Protein AF-A0A382ZBG9-F1 (afdb_monomer)

Solvent-accessible surface area (backbone atoms only — not comparable to full-atom values): 9910 Å² total; per-residue (Å²): 66,41,74,42,49,73,84,58,87,62,95,63,57,69,66,60,55,52,50,52,52,46,55,51,38,44,69,56,73,45,83,83,89,77,81,55,72,47,78,38,83,66,91,48,70,50,65,57,55,70,74,58,51,51,57,50,31,55,41,35,76,68,65,72,54,59,66,49,53,31,63,55,76,62,53,51,62,22,46,41,47,43,28,70,67,44,57,90,32,46,69,45,26,40,60,59,51,52,49,51,36,46,55,77,64,41,79,48,73,66,49,39,47,53,44,52,37,51,52,46,62,65,42,60,78,34,53,78,52,61,48,70,61,56,55,70,77,47,76,84,77,97,76,90,68,98,84,71,54,71,68,56,51,53,49,48,54,49,50,54,48,44,60,47,52,77,73,109

Secondary structure (DSSP, 8-state):
-EEEETT---SS-HHHHHHHHHHHHHHTT-------EEEESS--TTSS-HHHHHHHHHHHHTTS-SEEEESSPPPHHHHHHHHHHHTT-EEEEHHHHHHHHHHHH--SHHHHHHHHHHHHHHHTTTHHHHHHHHHHHS-S---SSSS--HHHHHHHHHHHHHHHHTT-

InterPro domains:
  IPR016496 GTPase HflX [PTHR10229] (4-167)
  IPR025121 GTPase HflX, N-terminal [PF13167] (16-103)
  IPR032305 GTP-binding protein, middle domain [PF16360] (105-167)
  IPR042108 GTPase HflX, N-terminal domain superfamily [G3DSA:3.40.50.11060] (7-105)

Foldseek 3Di:
DEEAAPPDPDPDDVVVLVVVLCVLCVLLVHDDPDDDYDYDNDADLQRDDDVVLVVVLVCLVVVVDQEDEYSDDHQLSNLLVSCVSNPRRHYYYPQVSVLSSQCVVQPDPLSNLVSVLSVLVSCLNNLVSVVVVVCVVPPDDQDDDPDDGVSRVVSVVSVVSNVVSVVD

Sequence (168 aa):
VGVQLKRRGSRWRIQDSLAELGELAVSARAQVIGSTFQRIEKPTNIYVGKGKLEALNELAQAGRFDTLICDDELTPTQQRNLENALGDVKVIDRTALILDVFASRAQTKEGRLQVELAQHEYLLPRLAGQWSHLERLGGGIGTRGPGETQIETDRRLVRDRIQRLKRS

pLDDT: mean 87.56, std 14.41, range [44.22, 98.12]

Nearest PDB structures (foldseek):
  8kab-assembly1_h  TM=7.846E-01  e=5.505E-12  Mycolicibacterium smegmatis MC2 155
  8uu8-assembly1_v  TM=8.371E-01  e=1.282E-10  Listeria monocytogenes EGD-e
  7yla-assembly1_6  TM=8.102E-01  e=1.095E-10  Escherichia coli
  7of2-assembly1_C  TM=7.854E-01  e=5.104E-07  Homo sapiens
  3kxi-assembly1_A  TM=8.090E-01  e=6.333E-06  Saccharolobus solfataricus

Radius of gyration: 18.06 Å; Cα contacts (8 Å, |Δi|>4): 171; chains: 1; bounding box: 39×52×44 Å

Mean predicted aligned error: 6.94 Å

Organism: NCBI:txid408172

Structure (mmCIF, N/CA/C/O backbone):
data_AF-A0A382ZBG9-F1
#
_entry.id   AF-A0A382ZBG9-F1
#
loop_
_atom_site.group_PDB
_atom_site.id
_atom_site.type_symbol
_atom_site.label_atom_id
_atom_site.label_alt_id
_atom_site.label_comp_id
_atom_site.label_asym_id
_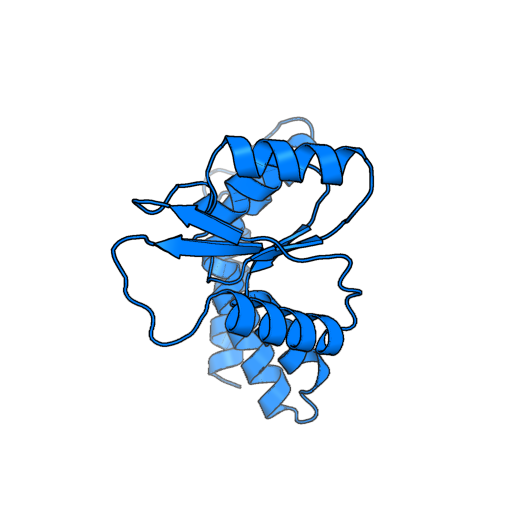atom_site.label_entity_id
_atom_site.label_seq_id
_atom_site.pdbx_PDB_ins_code
_atom_site.Cartn_x
_atom_site.Cartn_y
_atom_site.Cartn_z
_atom_site.occupancy
_atom_site.B_iso_or_equiv
_atom_site.auth_seq_id
_atom_site.auth_comp_id
_atom_site.auth_asym_id
_atom_site.auth_atom_id
_atom_site.pdbx_PDB_model_num
ATOM 1 N N . VAL A 1 1 ? 3.164 -9.518 -5.684 1.00 95.56 1 VAL A N 1
ATOM 2 C CA . VAL A 1 1 ? 4.485 -9.375 -6.338 1.00 95.56 1 VAL A CA 1
ATOM 3 C C . VAL A 1 1 ? 5.523 -9.090 -5.281 1.00 95.56 1 VAL A C 1
ATOM 5 O O . VAL A 1 1 ? 5.272 -8.245 -4.436 1.00 95.56 1 VAL A O 1
ATOM 8 N N . GLY A 1 2 ? 6.656 -9.789 -5.326 1.00 95.62 2 GLY A N 1
ATOM 9 C CA . GLY A 1 2 ? 7.723 -9.642 -4.333 1.00 95.62 2 GLY A CA 1
ATOM 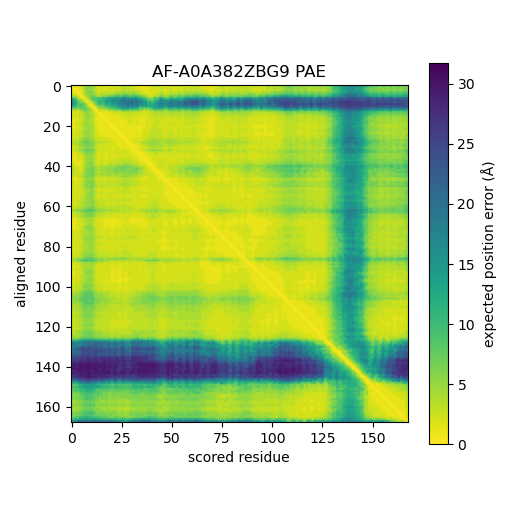10 C C . GLY A 1 2 ? 9.055 -9.209 -4.935 1.00 95.62 2 GLY A C 1
ATOM 11 O O . GLY A 1 2 ? 9.322 -9.409 -6.127 1.00 95.62 2 GLY A O 1
ATOM 12 N N . VAL A 1 3 ? 9.924 -8.662 -4.092 1.00 93.94 3 VAL A N 1
ATOM 13 C CA . VAL A 1 3 ? 11.269 -8.226 -4.464 1.00 93.94 3 VAL A CA 1
ATOM 14 C C . VAL A 1 3 ? 12.293 -8.831 -3.511 1.00 93.94 3 VAL A C 1
ATOM 16 O O . VAL A 1 3 ? 12.149 -8.774 -2.299 1.00 93.94 3 VAL A O 1
ATOM 19 N N . GLN A 1 4 ? 13.370 -9.399 -4.055 1.00 91.56 4 GLN A N 1
ATOM 20 C CA . GLN A 1 4 ? 14.471 -9.936 -3.252 1.00 91.56 4 GLN A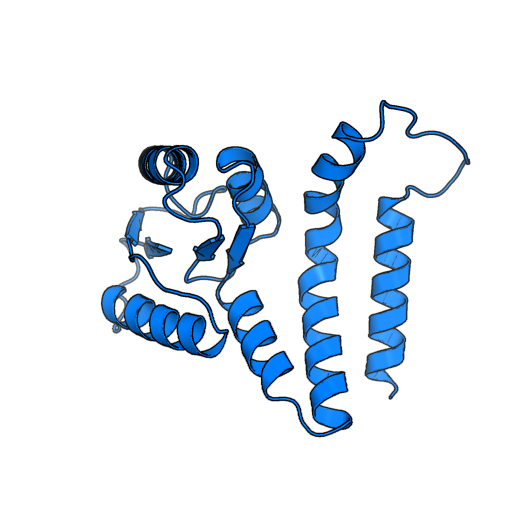 CA 1
ATOM 21 C C . GLN A 1 4 ? 15.772 -9.193 -3.561 1.00 91.56 4 GLN A C 1
ATOM 23 O O . GLN A 1 4 ? 16.265 -9.226 -4.690 1.00 91.56 4 GLN A O 1
ATOM 28 N N . LEU A 1 5 ? 16.368 -8.556 -2.551 1.00 86.81 5 LEU A N 1
ATOM 29 C CA . LEU A 1 5 ? 17.687 -7.936 -2.688 1.00 86.81 5 LEU A CA 1
ATOM 30 C C . LEU A 1 5 ? 18.779 -9.009 -2.757 1.0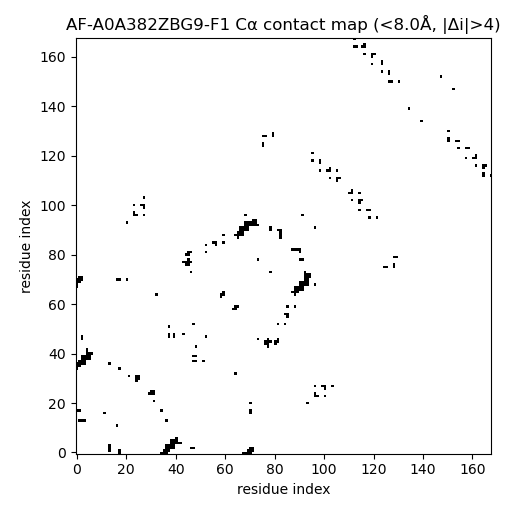0 86.81 5 LEU A C 1
ATOM 32 O O . LEU A 1 5 ? 18.935 -9.782 -1.814 1.00 86.81 5 LEU A O 1
ATOM 36 N N . LYS A 1 6 ? 19.587 -9.019 -3.828 1.00 81.94 6 LYS A N 1
ATOM 37 C CA . LYS A 1 6 ? 20.652 -10.026 -4.042 1.00 81.94 6 LYS A CA 1
ATOM 38 C C . LYS A 1 6 ? 21.646 -10.132 -2.873 1.00 81.94 6 LYS A C 1
ATOM 40 O O . LYS A 1 6 ? 22.196 -11.200 -2.642 1.00 81.94 6 LYS A O 1
ATOM 45 N N . ARG A 1 7 ? 21.885 -9.031 -2.149 1.00 74.00 7 ARG A N 1
ATOM 46 C CA . ARG A 1 7 ? 22.847 -8.955 -1.032 1.00 74.00 7 ARG A CA 1
ATOM 47 C C . ARG A 1 7 ? 22.274 -9.368 0.326 1.00 74.00 7 ARG A C 1
ATOM 49 O O . ARG A 1 7 ? 23.039 -9.536 1.269 1.00 74.00 7 ARG A O 1
ATOM 56 N N . ARG A 1 8 ? 20.953 -9.529 0.452 1.00 66.06 8 ARG A N 1
ATOM 57 C CA . ARG A 1 8 ? 20.325 -10.028 1.681 1.00 66.06 8 ARG A CA 1
ATOM 58 C C . ARG A 1 8 ? 20.118 -11.532 1.543 1.00 66.06 8 ARG A C 1
ATOM 60 O O . ARG A 1 8 ? 19.193 -11.977 0.867 1.00 66.06 8 ARG A O 1
ATOM 67 N N . GLY A 1 9 ? 20.965 -12.310 2.213 1.00 58.41 9 GLY A N 1
ATOM 68 C CA . GLY A 1 9 ? 20.678 -13.714 2.495 1.00 58.41 9 GLY A CA 1
ATOM 69 C C . GLY A 1 9 ? 19.483 -13.794 3.441 1.00 58.41 9 GLY A C 1
ATOM 70 O O . GLY A 1 9 ? 19.648 -13.744 4.655 1.00 58.41 9 GLY A O 1
ATOM 71 N N . SER A 1 10 ? 18.269 -13.838 2.895 1.00 62.78 10 SER A N 1
ATOM 72 C CA . SER A 1 10 ? 17.078 -14.103 3.701 1.00 62.78 10 SER A CA 1
ATOM 73 C C . SER A 1 10 ? 17.046 -15.585 4.058 1.00 62.78 10 SER A C 1
ATOM 75 O O . SER A 1 10 ? 17.145 -16.437 3.176 1.00 62.78 10 SER A O 1
ATOM 77 N N . ARG A 1 11 ? 16.876 -15.889 5.350 1.00 61.91 11 ARG A N 1
ATOM 78 C CA . ARG A 1 11 ? 16.658 -17.259 5.844 1.00 61.91 11 ARG A CA 1
ATOM 79 C C . ARG A 1 11 ? 15.323 -17.840 5.357 1.00 61.91 11 ARG A C 1
ATOM 81 O O . ARG A 1 11 ? 15.160 -19.053 5.333 1.00 61.91 11 ARG A O 1
ATOM 88 N N . TRP A 1 12 ? 14.397 -16.964 4.968 1.00 69.81 12 TRP A N 1
ATOM 89 C CA . TRP A 1 12 ? 13.094 -17.285 4.392 1.00 69.81 12 TRP A CA 1
ATOM 90 C C . TRP A 1 12 ? 13.116 -17.118 2.875 1.00 69.81 12 TRP A C 1
ATOM 92 O O . TRP A 1 12 ? 13.603 -16.099 2.365 1.00 69.81 12 TRP A O 1
ATOM 102 N N . ARG A 1 13 ? 12.580 -18.097 2.136 1.00 86.19 13 ARG A N 1
ATOM 103 C CA . ARG A 1 13 ? 12.472 -17.983 0.679 1.00 86.19 13 ARG A CA 1
ATOM 104 C C . ARG A 1 13 ? 11.349 -17.010 0.347 1.00 86.19 13 ARG A C 1
ATOM 106 O O . ARG A 1 13 ? 10.266 -17.080 0.911 1.00 86.19 13 ARG A O 1
ATOM 113 N N . ILE A 1 14 ? 11.587 -16.138 -0.629 1.00 90.94 14 ILE A N 1
ATOM 114 C CA . ILE A 1 14 ? 10.575 -15.191 -1.125 1.00 90.94 14 ILE A CA 1
ATOM 115 C C . ILE A 1 14 ? 9.292 -15.885 -1.605 1.00 90.94 14 ILE A C 1
ATOM 117 O O . ILE A 1 14 ? 8.213 -15.314 -1.548 1.00 90.94 14 ILE A O 1
ATOM 121 N N . GLN A 1 15 ? 9.403 -17.133 -2.056 1.00 91.94 15 GLN A N 1
ATOM 122 C CA . GLN A 1 15 ? 8.257 -17.950 -2.445 1.00 91.94 15 GLN A CA 1
ATOM 123 C C . GLN A 1 15 ? 7.351 -18.264 -1.251 1.00 91.94 15 GLN A C 1
ATOM 125 O O . GLN A 1 15 ? 6.138 -18.202 -1.403 1.00 91.94 15 GLN A O 1
ATOM 130 N N . ASP A 1 16 ? 7.934 -18.531 -0.079 1.00 93.88 16 ASP A N 1
ATOM 131 C CA . ASP A 1 16 ? 7.185 -18.797 1.151 1.00 93.88 16 ASP A CA 1
ATOM 132 C C . ASP A 1 16 ? 6.462 -17.510 1.610 1.00 93.88 16 ASP A C 1
ATOM 134 O O . ASP A 1 16 ? 5.284 -17.550 1.951 1.00 93.88 16 ASP A O 1
ATOM 138 N N . SER A 1 17 ? 7.130 -16.350 1.506 1.00 94.38 17 SER A N 1
ATOM 139 C CA . SER A 1 17 ? 6.531 -15.025 1.769 1.00 94.38 17 SER A CA 1
ATOM 140 C C . SER A 1 17 ? 5.346 -14.727 0.843 1.00 94.38 17 SER A C 1
ATOM 142 O O . SER A 1 17 ? 4.280 -14.317 1.288 1.00 94.38 17 SER A O 1
ATOM 144 N N . LEU A 1 18 ? 5.497 -14.997 -0.458 1.00 96.62 18 LEU A N 1
ATOM 145 C CA . LEU A 1 18 ? 4.429 -14.790 -1.437 1.00 96.62 18 LEU A CA 1
ATOM 146 C C . LEU A 1 18 ? 3.269 -15.778 -1.296 1.00 96.62 18 LEU A C 1
ATOM 148 O O . LEU A 1 18 ? 2.147 -15.428 -1.658 1.00 96.62 18 LEU A O 1
ATOM 152 N N . ALA A 1 19 ? 3.530 -16.994 -0.815 1.00 96.44 19 ALA A N 1
ATOM 153 C CA . ALA A 1 19 ? 2.479 -17.956 -0.509 1.00 96.44 19 ALA A CA 1
ATOM 154 C C . ALA A 1 19 ? 1.613 -17.449 0.653 1.00 96.44 19 ALA A C 1
ATOM 156 O O . ALA A 1 19 ? 0.396 -17.364 0.507 1.00 96.44 19 ALA A O 1
ATOM 157 N N . GLU A 1 20 ? 2.239 -17.004 1.745 1.00 96.56 20 GLU A N 1
ATOM 158 C CA . GLU A 1 20 ? 1.531 -16.408 2.884 1.00 96.56 20 GLU A CA 1
ATOM 159 C C . GLU A 1 20 ? 0.802 -15.110 2.502 1.00 96.56 20 GLU A C 1
ATOM 161 O O . GLU A 1 20 ? -0.363 -14.935 2.858 1.00 96.56 20 GLU A O 1
ATOM 166 N N . LEU A 1 21 ? 1.411 -14.243 1.685 1.00 97.6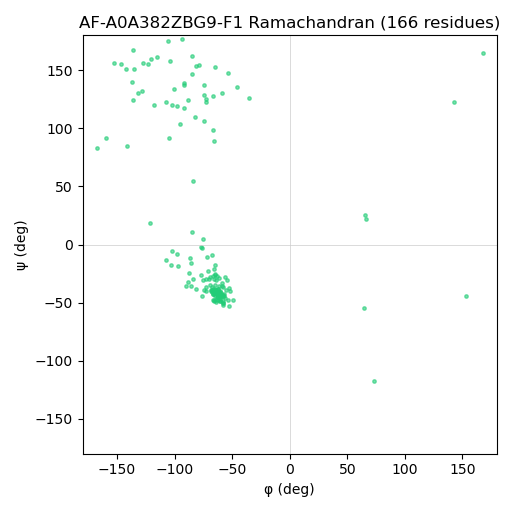2 21 LEU A N 1
ATOM 167 C CA . LEU A 1 21 ? 0.729 -13.061 1.146 1.00 97.62 21 LEU A CA 1
ATOM 168 C C . LEU A 1 21 ? -0.532 -13.446 0.352 1.00 97.62 21 LEU A C 1
ATOM 170 O O . LEU A 1 21 ? -1.542 -12.744 0.402 1.00 97.62 21 LEU A O 1
ATOM 174 N N . GLY A 1 22 ? -0.483 -14.563 -0.377 1.00 97.56 22 GLY A N 1
ATOM 175 C CA . GLY A 1 22 ? -1.635 -15.120 -1.080 1.00 97.56 22 GLY A CA 1
ATOM 176 C C . GLY A 1 22 ? -2.754 -15.549 -0.127 1.00 97.56 22 GLY A C 1
ATOM 177 O O . GLY A 1 22 ? -3.910 -15.195 -0.351 1.00 97.56 22 GLY A O 1
ATOM 178 N N . GLU A 1 23 ? -2.427 -16.245 0.962 1.00 97.38 23 GLU A N 1
ATOM 179 C CA . GLU A 1 23 ? -3.397 -16.624 2.004 1.00 97.38 23 GLU A CA 1
ATOM 180 C C . GLU A 1 23 ? -4.024 -15.398 2.685 1.00 97.38 23 GLU A C 1
ATOM 182 O O . GLU A 1 23 ? -5.231 -15.360 2.963 1.00 97.38 23 GLU A O 1
ATOM 187 N N . LEU A 1 24 ? -3.221 -14.358 2.909 1.00 96.75 24 LEU A N 1
ATOM 188 C CA . LEU A 1 24 ? -3.690 -13.091 3.451 1.00 96.75 24 LEU A CA 1
ATOM 189 C C . LEU A 1 24 ? -4.648 -12.382 2.478 1.00 96.75 24 LEU A C 1
ATOM 191 O O . LEU A 1 24 ? -5.696 -11.888 2.896 1.00 96.75 24 LEU A O 1
ATOM 195 N N . ALA A 1 25 ? -4.343 -12.392 1.178 1.00 97.19 25 ALA A N 1
ATOM 196 C CA . ALA A 1 25 ? -5.213 -11.840 0.140 1.00 97.19 25 ALA A CA 1
ATOM 197 C C . ALA A 1 25 ? -6.563 -12.572 0.079 1.00 97.19 25 ALA A C 1
ATOM 199 O O . ALA A 1 25 ? -7.615 -11.932 0.041 1.00 97.19 25 ALA A O 1
ATOM 200 N N . VAL A 1 26 ? -6.550 -13.904 0.173 1.00 96.56 26 VAL A N 1
ATOM 201 C CA . VAL A 1 26 ? -7.775 -14.715 0.267 1.00 96.56 26 VAL A CA 1
ATOM 202 C C . VAL A 1 26 ? -8.576 -14.362 1.523 1.00 96.56 26 VAL A C 1
ATOM 204 O O . VAL A 1 26 ? -9.798 -14.218 1.457 1.00 96.56 26 VAL A O 1
ATOM 207 N N . SER A 1 27 ? -7.908 -14.139 2.660 1.00 94.56 27 SER A N 1
ATOM 208 C CA . SER A 1 27 ? -8.561 -13.685 3.898 1.00 94.56 27 SER A CA 1
ATOM 209 C C . SER A 1 27 ? -9.236 -12.314 3.752 1.00 94.56 27 SER A C 1
ATOM 211 O O . SER A 1 27 ? -10.244 -12.061 4.411 1.00 94.56 27 SER A O 1
ATOM 213 N N . ALA A 1 28 ? -8.719 -11.455 2.869 1.00 93.31 28 ALA A N 1
ATOM 214 C CA . ALA A 1 28 ? -9.322 -10.178 2.482 1.00 93.31 28 ALA A CA 1
ATOM 215 C C . ALA A 1 28 ? -10.368 -10.306 1.353 1.00 93.31 28 ALA A C 1
ATOM 217 O O . ALA A 1 28 ? -10.821 -9.295 0.820 1.00 93.31 28 ALA A O 1
ATOM 218 N N . ARG A 1 29 ? -10.782 -11.534 1.004 1.00 92.56 29 ARG A N 1
ATOM 219 C CA . ARG A 1 29 ? -11.740 -11.861 -0.070 1.00 92.56 29 ARG A CA 1
ATOM 220 C C . ARG A 1 29 ? -11.251 -11.540 -1.488 1.00 92.56 29 ARG A C 1
ATOM 222 O O . ARG A 1 29 ? -12.072 -11.413 -2.394 1.00 92.56 29 ARG A O 1
ATOM 229 N N . ALA A 1 30 ? -9.941 -11.443 -1.702 1.00 94.44 30 ALA A N 1
ATOM 230 C CA . ALA A 1 30 ? -9.372 -11.335 -3.041 1.00 94.44 30 ALA A CA 1
ATOM 231 C C . ALA A 1 30 ? -9.178 -12.723 -3.677 1.00 94.44 30 ALA A C 1
ATOM 233 O O . ALA A 1 30 ? -8.843 -13.697 -2.999 1.00 94.44 30 ALA A O 1
ATOM 234 N N . GLN A 1 31 ? -9.336 -12.808 -4.999 1.00 96.56 31 GLN A N 1
ATOM 235 C CA . GLN A 1 31 ? -8.971 -13.993 -5.774 1.00 96.56 31 GLN A CA 1
ATOM 236 C C . GLN A 1 31 ? -7.531 -13.857 -6.280 1.00 96.56 31 GLN A C 1
ATOM 238 O O . GLN A 1 31 ? -7.217 -12.976 -7.078 1.00 96.56 31 GLN A O 1
ATOM 243 N N . VAL A 1 32 ? -6.645 -14.755 -5.848 1.00 96.94 32 VAL A N 1
ATOM 244 C CA . VAL A 1 32 ? -5.245 -14.755 -6.292 1.00 96.94 32 VAL A CA 1
ATOM 245 C C . VAL A 1 32 ? -5.135 -15.458 -7.642 1.00 96.94 32 VAL A C 1
ATOM 247 O O . VAL A 1 32 ? -5.263 -16.676 -7.730 1.00 96.94 32 VAL A O 1
ATOM 250 N N . ILE A 1 33 ? -4.864 -14.694 -8.699 1.00 95.88 33 ILE A N 1
ATOM 251 C CA . ILE A 1 33 ? -4.690 -15.238 -10.056 1.00 95.88 33 ILE A CA 1
ATOM 252 C C . ILE A 1 33 ? -3.258 -15.711 -10.348 1.00 95.88 33 ILE A C 1
ATOM 254 O O . ILE A 1 33 ? -3.013 -16.399 -11.335 1.00 95.88 33 ILE A O 1
ATOM 258 N N . GLY A 1 34 ? -2.291 -15.296 -9.527 1.00 95.88 34 GLY A N 1
ATOM 259 C CA . GLY A 1 34 ? -0.882 -15.594 -9.738 1.00 95.88 34 GLY A CA 1
ATOM 260 C C . GLY A 1 34 ? 0.039 -14.781 -8.838 1.00 95.88 34 GLY A C 1
ATOM 261 O O . GLY A 1 34 ? -0.349 -13.778 -8.239 1.00 95.88 34 GLY A O 1
ATOM 262 N N . SER A 1 35 ? 1.292 -15.216 -8.756 1.00 96.75 35 SER A N 1
ATOM 263 C CA . SER A 1 35 ? 2.344 -14.521 -8.024 1.00 96.75 35 SER A CA 1
ATOM 264 C C . SER A 1 35 ? 3.622 -14.482 -8.852 1.00 96.75 35 SER A C 1
ATOM 266 O O . SER A 1 35 ? 3.891 -15.330 -9.702 1.00 96.75 35 SER A O 1
ATOM 268 N N . THR A 1 36 ? 4.423 -13.444 -8.642 1.00 96.38 36 THR A N 1
ATOM 269 C CA . THR A 1 36 ? 5.718 -13.326 -9.298 1.00 96.38 36 THR A CA 1
ATOM 270 C C . THR A 1 36 ? 6.665 -12.502 -8.443 1.00 96.38 36 THR A C 1
ATOM 272 O O . THR A 1 36 ? 6.232 -11.681 -7.629 1.00 96.38 36 THR A O 1
ATOM 275 N N . PHE A 1 37 ? 7.965 -12.707 -8.630 1.00 95.56 37 PHE A N 1
ATOM 276 C CA . PHE A 1 37 ? 8.995 -11.942 -7.941 1.00 95.56 37 PHE A CA 1
ATOM 277 C C . PHE A 1 37 ? 10.116 -11.513 -8.881 1.00 95.56 37 PHE A C 1
ATOM 279 O O . PHE A 1 37 ? 10.211 -11.975 -10.024 1.00 95.56 37 PHE A O 1
ATOM 286 N N . GLN A 1 38 ? 10.958 -10.604 -8.400 1.00 94.56 38 GLN A N 1
ATOM 287 C CA . GLN A 1 38 ? 12.186 -10.196 -9.068 1.00 94.56 38 GLN A CA 1
ATOM 288 C C . GLN A 1 38 ? 13.331 -10.085 -8.064 1.00 94.56 38 GLN A C 1
ATOM 290 O O . GLN A 1 38 ? 13.167 -9.565 -6.963 1.00 94.56 38 GLN A O 1
ATOM 295 N N . ARG A 1 39 ? 14.521 -10.535 -8.467 1.00 92.81 39 ARG A N 1
ATOM 296 C CA . ARG A 1 39 ? 15.756 -10.251 -7.733 1.00 92.81 39 ARG A CA 1
ATOM 297 C C . ARG A 1 39 ? 16.352 -8.934 -8.218 1.00 92.81 39 ARG A C 1
ATOM 299 O O . ARG A 1 39 ? 16.623 -8.803 -9.409 1.00 92.81 39 ARG A O 1
ATOM 306 N N . ILE A 1 40 ? 16.587 -7.992 -7.309 1.00 91.81 40 ILE A N 1
ATOM 307 C CA . ILE A 1 40 ? 17.181 -6.684 -7.621 1.00 91.81 40 ILE A CA 1
ATOM 308 C C . ILE A 1 40 ? 18.453 -6.454 -6.804 1.00 91.81 40 ILE A C 1
ATOM 310 O O . ILE A 1 40 ? 18.660 -7.050 -5.750 1.00 91.81 40 ILE A O 1
ATOM 314 N N . GLU A 1 41 ? 19.343 -5.602 -7.300 1.00 90.12 41 GLU A N 1
ATOM 315 C CA . GLU A 1 41 ? 20.604 -5.287 -6.612 1.00 90.12 41 GLU A CA 1
ATOM 316 C C . GLU A 1 41 ? 20.458 -4.177 -5.580 1.00 90.12 41 GLU A C 1
ATOM 318 O O . GLU A 1 41 ? 21.091 -4.217 -4.527 1.00 90.12 41 GLU A O 1
ATOM 323 N N . LYS A 1 42 ? 19.604 -3.202 -5.886 1.00 89.56 42 LYS A N 1
ATOM 324 C CA . LYS A 1 42 ? 19.317 -2.034 -5.060 1.00 89.56 42 LYS A CA 1
ATOM 325 C C . LYS A 1 42 ? 17.829 -1.695 -5.155 1.00 89.56 42 LYS A C 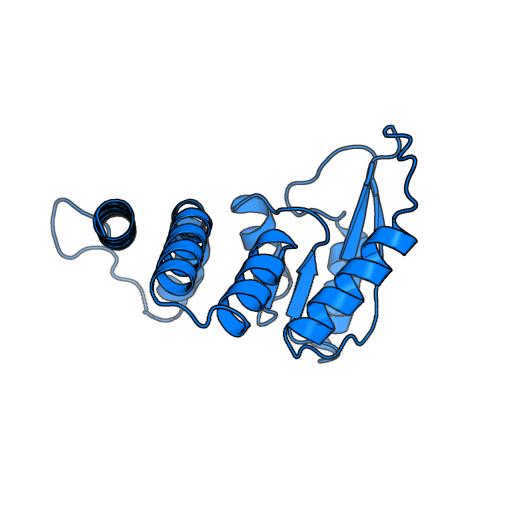1
ATOM 327 O O . LYS A 1 42 ? 17.250 -1.961 -6.210 1.00 89.56 42 LYS A O 1
ATOM 332 N N . PRO A 1 43 ? 17.227 -1.106 -4.109 1.00 88.44 43 PRO A N 1
ATOM 333 C CA . PRO A 1 43 ? 15.845 -0.637 -4.154 1.00 88.44 43 PRO A CA 1
ATOM 334 C C . PRO A 1 43 ? 15.590 0.313 -5.329 1.00 88.44 43 PRO A C 1
ATOM 336 O O . PRO A 1 43 ? 16.475 1.075 -5.728 1.00 88.44 43 PRO A O 1
ATOM 339 N N . THR A 1 44 ? 14.374 0.282 -5.870 1.00 93.50 44 THR A N 1
ATOM 340 C CA . THR A 1 44 ? 13.934 1.169 -6.954 1.00 93.50 44 THR A CA 1
ATOM 341 C C . THR A 1 44 ? 12.808 2.083 -6.477 1.00 93.50 44 THR A C 1
ATOM 343 O O . THR A 1 44 ? 12.115 1.804 -5.497 1.00 93.50 44 THR A O 1
ATOM 346 N N . ASN A 1 45 ? 12.586 3.175 -7.202 1.00 93.25 45 ASN A N 1
ATOM 347 C CA . ASN A 1 45 ? 11.477 4.101 -6.972 1.00 93.25 45 ASN A CA 1
ATOM 348 C C . ASN A 1 45 ? 10.116 3.577 -7.472 1.00 93.25 45 ASN A C 1
ATOM 350 O O . ASN A 1 45 ? 9.124 4.270 -7.291 1.00 93.25 45 ASN A O 1
ATOM 354 N N . ILE A 1 46 ? 10.072 2.402 -8.105 1.00 93.44 46 ILE A N 1
ATOM 355 C CA . ILE A 1 46 ? 8.863 1.709 -8.592 1.00 93.44 46 ILE A CA 1
ATOM 356 C C . ILE A 1 46 ? 8.726 0.312 -7.966 1.00 93.44 46 ILE A C 1
ATOM 358 O O . ILE A 1 46 ? 8.017 -0.530 -8.501 1.00 93.44 46 ILE A O 1
ATOM 362 N N . TYR A 1 47 ? 9.423 0.055 -6.849 1.00 96.00 47 TYR A N 1
ATOM 363 C CA . TYR A 1 47 ? 9.507 -1.227 -6.131 1.00 96.00 47 TYR A CA 1
ATOM 364 C C . TYR A 1 47 ? 10.174 -2.368 -6.926 1.00 96.00 47 TYR A C 1
ATOM 366 O O . TYR A 1 47 ? 11.180 -2.923 -6.485 1.00 96.00 47 TYR A O 1
ATOM 374 N N . VAL A 1 48 ? 9.686 -2.661 -8.130 1.00 95.81 48 VAL A N 1
ATOM 375 C CA . VAL A 1 48 ? 10.263 -3.603 -9.098 1.00 95.81 48 VAL A CA 1
ATOM 376 C C . VAL A 1 48 ? 11.183 -2.891 -10.104 1.00 95.81 48 VAL A C 1
ATOM 378 O O . VAL A 1 48 ? 11.367 -1.679 -10.064 1.00 95.81 48 VAL A O 1
ATOM 381 N N . GLY A 1 49 ? 11.828 -3.627 -11.005 1.00 95.19 49 GLY A N 1
ATOM 382 C CA . GLY A 1 49 ? 12.579 -3.073 -12.136 1.00 95.19 49 GLY A CA 1
ATOM 383 C C . GLY A 1 49 ? 11.690 -2.782 -13.351 1.00 95.19 49 GLY A C 1
ATOM 384 O O . GLY A 1 49 ? 10.606 -3.346 -13.477 1.00 95.19 49 GLY A O 1
ATOM 385 N N . LYS A 1 50 ? 12.184 -1.960 -14.289 1.00 93.69 50 LYS A N 1
ATOM 386 C CA . LYS A 1 50 ? 11.431 -1.513 -15.481 1.00 93.69 50 LYS A CA 1
ATOM 387 C C . LYS A 1 50 ? 10.832 -2.658 -16.305 1.00 93.69 50 LYS A C 1
ATOM 389 O O . LYS A 1 50 ? 9.624 -2.702 -16.458 1.00 93.69 50 LYS A O 1
ATOM 394 N N . GLY A 1 51 ? 11.636 -3.644 -16.711 1.00 95.06 51 GLY A N 1
ATOM 395 C CA . GLY A 1 51 ? 11.120 -4.772 -17.503 1.00 95.06 51 GLY A CA 1
ATOM 396 C C . GLY A 1 51 ? 10.077 -5.626 -16.767 1.00 95.06 51 GLY A C 1
ATOM 397 O O . GLY A 1 51 ? 9.199 -6.219 -17.381 1.00 95.06 51 GLY A O 1
ATOM 398 N N . LYS A 1 52 ? 10.122 -5.668 -15.426 1.00 96.25 52 LYS A N 1
ATOM 399 C CA . LYS A 1 52 ? 9.084 -6.340 -14.634 1.00 96.25 52 LYS A CA 1
ATOM 400 C C . LYS A 1 52 ? 7.798 -5.522 -14.600 1.00 96.25 52 LYS A C 1
ATOM 402 O O . LYS A 1 52 ? 6.724 -6.104 -14.660 1.00 96.25 52 LYS A O 1
ATOM 407 N N . LEU A 1 53 ? 7.917 -4.200 -14.492 1.00 96.50 53 LEU A N 1
ATOM 408 C CA . LEU A 1 53 ? 6.785 -3.284 -14.561 1.00 96.50 53 LEU A CA 1
ATOM 409 C C . LEU A 1 53 ? 6.105 -3.336 -15.934 1.00 96.50 53 LEU A C 1
ATOM 411 O O . LEU A 1 53 ? 4.886 -3.398 -15.985 1.00 96.50 53 LEU A O 1
ATOM 415 N N . GLU A 1 54 ? 6.878 -3.389 -17.020 1.00 96.19 54 GLU A N 1
ATOM 416 C CA . GLU A 1 54 ? 6.365 -3.561 -18.387 1.00 96.19 54 GLU A CA 1
ATOM 417 C C . GLU A 1 54 ? 5.550 -4.855 -18.516 1.00 96.19 54 GLU A C 1
ATOM 419 O O . GLU A 1 54 ? 4.386 -4.802 -18.900 1.00 96.19 54 GLU A O 1
ATOM 424 N N . ALA A 1 55 ? 6.093 -5.992 -18.065 1.00 96.06 55 ALA A N 1
ATOM 425 C CA . ALA A 1 55 ? 5.371 -7.267 -18.075 1.00 96.06 55 ALA A CA 1
ATOM 426 C C . ALA A 1 55 ? 4.090 -7.250 -17.213 1.00 96.06 55 ALA A C 1
ATOM 428 O O . ALA A 1 55 ? 3.089 -7.875 -17.558 1.00 96.06 55 ALA A O 1
ATOM 429 N N . LEU A 1 56 ? 4.102 -6.547 -16.073 1.00 96.44 56 LEU A N 1
ATOM 430 C CA . LEU A 1 56 ? 2.900 -6.367 -15.248 1.00 96.44 56 LEU A CA 1
ATOM 431 C C . LEU A 1 56 ? 1.866 -5.480 -15.946 1.00 96.44 56 LEU A C 1
ATOM 433 O O . LEU A 1 56 ? 0.677 -5.778 -15.872 1.00 96.44 56 LEU A O 1
ATOM 437 N N . ASN A 1 57 ? 2.308 -4.429 -16.636 1.00 95.75 57 ASN A N 1
ATOM 438 C CA . ASN A 1 57 ? 1.427 -3.551 -17.390 1.00 95.75 57 ASN A CA 1
ATOM 439 C C . ASN A 1 57 ? 0.778 -4.288 -18.570 1.00 95.75 57 ASN A C 1
ATOM 441 O O . ASN A 1 57 ? -0.417 -4.154 -18.774 1.00 95.75 57 ASN A O 1
ATOM 445 N N . GLU A 1 58 ? 1.508 -5.135 -19.298 1.00 95.56 58 GLU A N 1
ATOM 446 C CA . GLU A 1 58 ? 0.924 -5.972 -20.361 1.00 95.56 58 GLU A CA 1
ATOM 447 C C . GLU A 1 58 ? -0.218 -6.857 -19.839 1.00 95.56 58 GLU A C 1
ATOM 449 O O . GLU A 1 58 ? -1.287 -6.939 -20.445 1.00 95.56 58 GLU A O 1
ATOM 454 N N . LEU A 1 59 ? -0.019 -7.484 -18.677 1.00 95.06 59 LEU A N 1
ATOM 455 C CA . LEU A 1 59 ? -1.048 -8.290 -18.021 1.00 95.06 59 LEU A CA 1
ATOM 456 C C . LEU A 1 59 ? -2.239 -7.440 -17.544 1.00 95.06 59 LEU A C 1
ATOM 458 O O . LEU A 1 59 ? -3.382 -7.887 -17.659 1.00 95.06 59 LEU A O 1
ATOM 462 N N . ALA A 1 60 ? -1.984 -6.229 -17.041 1.00 94.56 60 ALA A N 1
ATOM 463 C CA . ALA A 1 60 ? -3.019 -5.278 -16.641 1.00 94.56 60 ALA A CA 1
ATOM 464 C C . ALA A 1 60 ? -3.865 -4.822 -17.841 1.00 94.56 60 ALA A C 1
ATOM 466 O O . ALA A 1 60 ? -5.089 -4.910 -17.798 1.00 94.56 60 ALA A O 1
ATOM 467 N N . GLN A 1 61 ? -3.225 -4.429 -18.947 1.00 93.81 61 GLN A N 1
ATOM 468 C CA . GLN A 1 61 ? -3.895 -4.016 -20.187 1.00 93.81 61 GLN A CA 1
ATOM 469 C C . GLN A 1 61 ? -4.690 -5.159 -20.830 1.00 93.81 61 GLN A C 1
ATOM 471 O O . GLN A 1 61 ? -5.732 -4.935 -21.439 1.00 93.81 61 GLN A O 1
ATOM 476 N N . ALA A 1 62 ? -4.242 -6.404 -20.655 1.00 94.56 62 ALA A N 1
ATOM 477 C CA . ALA A 1 62 ? -4.996 -7.591 -21.050 1.00 94.56 62 ALA A CA 1
ATOM 478 C C . ALA A 1 62 ? -6.167 -7.928 -20.099 1.00 94.56 62 ALA A C 1
ATOM 480 O O . ALA A 1 62 ? -6.785 -8.984 -20.254 1.00 94.56 62 ALA A O 1
ATOM 481 N N . GLY A 1 63 ? -6.449 -7.087 -19.097 1.00 92.75 63 GLY A N 1
ATOM 482 C CA . GLY A 1 63 ? -7.543 -7.263 -18.141 1.00 92.75 63 GLY A CA 1
ATOM 483 C C . GLY A 1 63 ? -7.376 -8.485 -17.241 1.00 92.75 63 GLY A C 1
ATOM 484 O O . GLY A 1 63 ? -8.364 -9.065 -16.797 1.00 92.75 63 GLY A O 1
ATOM 485 N N . ARG A 1 64 ? -6.136 -8.942 -17.010 1.00 94.94 64 ARG A N 1
ATOM 486 C CA . ARG A 1 64 ? -5.893 -10.169 -16.238 1.00 94.94 64 ARG A CA 1
ATOM 487 C C . ARG A 1 64 ? -6.093 -9.964 -14.742 1.00 94.94 64 ARG A C 1
ATOM 489 O O . ARG A 1 64 ? -6.488 -10.918 -14.087 1.00 94.94 64 ARG A O 1
ATOM 496 N N . PHE A 1 65 ? -5.832 -8.763 -14.223 1.00 96.25 65 PHE A N 1
ATOM 497 C CA . PHE A 1 65 ? -6.049 -8.377 -12.827 1.00 96.25 65 PHE A CA 1
ATOM 498 C C . PHE A 1 65 ? -6.446 -6.908 -12.707 1.00 96.25 65 PHE A C 1
ATOM 500 O O . PHE A 1 65 ? -6.069 -6.093 -13.544 1.00 96.25 65 PHE A O 1
ATOM 507 N N . ASP A 1 66 ? -7.133 -6.583 -11.616 1.00 95.00 66 ASP A N 1
ATOM 508 C CA . ASP A 1 66 ? -7.502 -5.218 -11.220 1.00 95.00 66 ASP A CA 1
ATOM 509 C C . ASP A 1 66 ? -6.691 -4.696 -10.020 1.00 95.00 66 ASP A C 1
ATOM 511 O O . ASP A 1 66 ? -6.702 -3.501 -9.735 1.00 95.00 66 ASP A O 1
ATOM 515 N N . THR A 1 67 ? -5.971 -5.578 -9.317 1.00 96.69 67 THR A N 1
ATOM 516 C CA . THR A 1 67 ? -5.264 -5.252 -8.077 1.00 96.69 67 THR A CA 1
ATOM 517 C C . THR A 1 67 ? -3.865 -5.860 -8.065 1.00 96.69 67 THR A C 1
ATOM 519 O O . THR A 1 67 ? -3.689 -7.074 -8.178 1.00 96.69 67 THR A O 1
ATOM 522 N N . LEU A 1 68 ? -2.850 -5.018 -7.876 1.00 97.75 68 LEU A N 1
ATOM 523 C CA . LEU A 1 68 ? -1.477 -5.424 -7.606 1.00 97.75 68 LEU A CA 1
ATO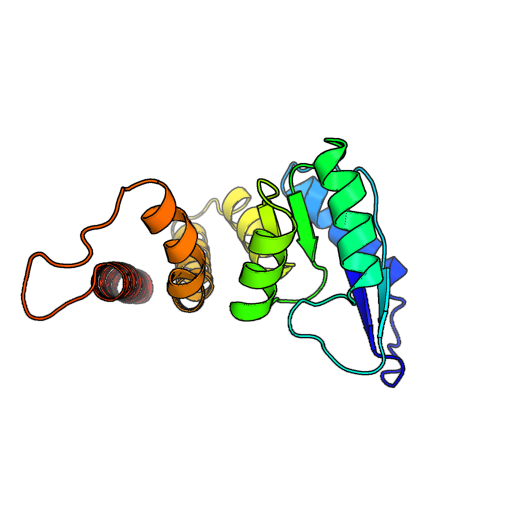M 524 C C . LEU A 1 68 ? -1.205 -5.357 -6.100 1.00 97.75 68 LEU A C 1
ATOM 526 O O . LEU A 1 68 ? -1.238 -4.281 -5.510 1.00 97.75 68 LEU A O 1
ATOM 530 N N . ILE A 1 69 ? -0.864 -6.497 -5.499 1.00 98.12 69 ILE A N 1
ATOM 531 C CA . ILE A 1 69 ? -0.445 -6.576 -4.092 1.00 98.12 69 ILE A CA 1
ATOM 532 C C . ILE A 1 69 ? 1.079 -6.708 -4.023 1.00 98.12 69 ILE A C 1
ATOM 534 O O . ILE A 1 69 ? 1.639 -7.669 -4.561 1.00 98.12 69 ILE A O 1
ATOM 538 N N . CYS A 1 70 ? 1.760 -5.768 -3.375 1.00 98.06 70 CYS A N 1
ATOM 539 C CA . CYS A 1 70 ? 3.203 -5.786 -3.127 1.00 98.06 70 CYS A CA 1
ATOM 540 C C . CYS A 1 70 ? 3.530 -6.447 -1.781 1.00 98.06 70 CYS A C 1
ATOM 542 O O . CYS A 1 70 ? 2.852 -6.203 -0.789 1.00 98.06 70 CYS A O 1
ATOM 544 N N . ASP A 1 71 ? 4.560 -7.296 -1.757 1.00 97.31 71 ASP A N 1
ATOM 545 C CA . ASP A 1 71 ? 4.919 -8.092 -0.574 1.00 97.31 71 ASP A CA 1
ATOM 546 C C . ASP A 1 71 ? 5.551 -7.262 0.552 1.00 97.31 71 ASP A C 1
ATOM 548 O O . ASP A 1 71 ? 5.382 -7.574 1.727 1.00 97.31 71 ASP A O 1
ATOM 552 N N . ASP A 1 72 ? 6.246 -6.183 0.200 1.00 95.69 72 ASP A N 1
ATOM 553 C CA . ASP A 1 72 ? 6.833 -5.245 1.155 1.00 95.69 72 ASP A CA 1
ATOM 554 C C . ASP A 1 72 ? 6.004 -3.962 1.240 1.00 95.69 72 ASP A C 1
ATOM 556 O O . ASP A 1 72 ? 5.308 -3.600 0.289 1.00 95.69 72 ASP A O 1
ATOM 560 N N . GLU A 1 73 ? 6.143 -3.234 2.350 1.00 95.31 73 GLU A N 1
ATOM 561 C CA . GLU A 1 73 ? 5.590 -1.888 2.487 1.00 95.31 73 GLU A CA 1
ATOM 562 C C . GLU A 1 73 ? 6.161 -0.950 1.415 1.00 95.31 73 GLU A C 1
ATOM 564 O O . GLU A 1 73 ? 7.377 -0.851 1.214 1.00 95.31 73 GLU A O 1
ATOM 569 N N . LEU A 1 74 ? 5.270 -0.229 0.737 1.00 95.81 74 LEU A N 1
ATOM 570 C CA . LEU A 1 74 ? 5.651 0.712 -0.302 1.00 95.81 74 LEU A CA 1
ATOM 571 C C . LEU A 1 74 ? 5.841 2.101 0.288 1.00 95.81 74 LEU A C 1
ATOM 573 O O . LEU A 1 74 ? 5.008 2.609 1.036 1.00 95.81 74 LEU A O 1
ATOM 577 N N . THR A 1 75 ? 6.875 2.809 -0.151 1.00 94.69 75 THR A N 1
ATOM 578 C CA . THR A 1 75 ? 6.918 4.264 0.046 1.00 94.69 75 THR A CA 1
ATOM 579 C C . THR A 1 75 ? 5.781 4.934 -0.744 1.00 94.69 75 THR A C 1
ATOM 581 O O . THR A 1 75 ? 5.390 4.417 -1.797 1.00 94.69 75 THR A O 1
ATOM 584 N N . PRO A 1 76 ? 5.273 6.108 -0.316 1.00 92.12 76 PRO A N 1
ATOM 585 C CA . PRO A 1 76 ? 4.237 6.833 -1.062 1.00 92.12 76 PRO A CA 1
ATOM 586 C C . PRO A 1 76 ? 4.612 7.075 -2.532 1.00 92.12 76 PRO A C 1
ATOM 588 O O . PRO A 1 76 ? 3.779 6.958 -3.428 1.00 92.12 76 PRO A O 1
ATOM 591 N N . THR A 1 77 ? 5.893 7.350 -2.794 1.00 92.50 77 THR A N 1
ATOM 592 C CA . THR A 1 77 ? 6.427 7.532 -4.149 1.00 92.50 77 THR A CA 1
ATOM 593 C C . THR A 1 77 ? 6.392 6.242 -4.967 1.00 92.50 77 THR A C 1
ATOM 595 O O . THR A 1 77 ? 6.019 6.286 -6.136 1.00 92.50 77 THR A O 1
ATOM 598 N N . GLN A 1 78 ? 6.759 5.095 -4.383 1.00 95.25 78 GLN A N 1
ATOM 599 C CA . GLN A 1 78 ? 6.699 3.809 -5.088 1.00 95.25 78 GLN A CA 1
ATOM 600 C C . GLN A 1 78 ? 5.275 3.445 -5.479 1.00 95.25 78 GLN A C 1
ATOM 602 O O . GLN A 1 78 ? 5.043 3.099 -6.634 1.00 95.25 78 GLN A O 1
ATOM 607 N N . GLN A 1 79 ? 4.338 3.568 -4.540 1.00 94.06 79 GLN A N 1
ATOM 608 C CA . GLN A 1 79 ? 2.929 3.299 -4.794 1.00 94.06 79 GLN A CA 1
ATOM 609 C C . GLN A 1 79 ? 2.393 4.186 -5.922 1.00 94.06 79 GLN A C 1
ATOM 611 O O . GLN A 1 79 ? 1.910 3.666 -6.922 1.00 94.06 79 GLN A O 1
ATOM 616 N N . ARG A 1 80 ? 2.597 5.506 -5.831 1.00 91.06 80 ARG A N 1
ATOM 617 C CA . ARG A 1 80 ? 2.165 6.451 -6.870 1.00 91.06 80 ARG A CA 1
ATOM 618 C C . ARG A 1 80 ? 2.760 6.129 -8.243 1.00 91.06 80 ARG A C 1
ATOM 620 O O . ARG A 1 80 ? 2.077 6.234 -9.255 1.00 91.06 80 ARG A O 1
ATOM 627 N N . ASN A 1 81 ? 4.044 5.774 -8.305 1.00 93.38 81 ASN A N 1
ATOM 628 C CA . ASN A 1 81 ? 4.686 5.460 -9.580 1.00 93.38 81 ASN A CA 1
ATOM 629 C C . ASN A 1 81 ? 4.155 4.154 -10.190 1.00 93.38 81 ASN A C 1
ATOM 631 O O . ASN A 1 81 ? 4.053 4.070 -11.410 1.00 93.38 81 ASN A O 1
ATOM 635 N N . LEU A 1 82 ? 3.821 3.159 -9.362 1.00 94.88 82 LEU A N 1
ATOM 636 C CA . LEU A 1 82 ? 3.168 1.928 -9.811 1.00 94.88 82 LEU A CA 1
ATOM 6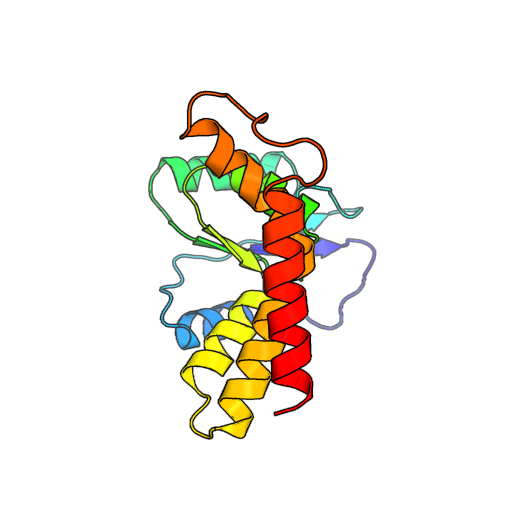37 C C . LEU A 1 82 ? 1.751 2.207 -10.323 1.00 94.88 82 LEU A C 1
ATOM 639 O O . LEU A 1 82 ? 1.429 1.784 -11.426 1.00 94.88 82 LEU A O 1
ATOM 643 N N . GLU A 1 83 ? 0.944 2.963 -9.573 1.00 92.44 83 GLU A N 1
ATOM 644 C CA . GLU A 1 83 ? -0.416 3.361 -9.975 1.00 92.44 83 GLU A CA 1
ATOM 645 C C . GLU A 1 83 ? -0.389 4.121 -11.311 1.00 92.44 83 GLU A C 1
ATOM 647 O O . GLU A 1 83 ? -1.077 3.755 -12.258 1.00 92.44 83 GLU A O 1
ATOM 652 N N . ASN A 1 84 ? 0.499 5.113 -11.449 1.00 91.19 84 ASN A N 1
ATOM 653 C CA . ASN A 1 84 ? 0.663 5.860 -12.700 1.00 91.19 84 ASN A CA 1
ATOM 654 C C . ASN A 1 84 ? 1.049 4.975 -13.896 1.00 91.19 84 ASN A C 1
ATOM 656 O O . ASN A 1 84 ? 0.698 5.303 -15.027 1.00 91.19 84 ASN A O 1
ATOM 660 N N . ALA A 1 85 ? 1.819 3.910 -13.665 1.00 92.94 85 ALA A N 1
ATOM 661 C CA . ALA A 1 85 ? 2.292 3.025 -14.724 1.00 92.94 85 ALA A CA 1
ATOM 662 C C . ALA A 1 85 ? 1.275 1.941 -15.105 1.00 92.94 85 ALA A C 1
ATOM 664 O O . ALA A 1 85 ? 1.290 1.492 -16.246 1.00 92.94 85 ALA A O 1
ATOM 665 N N . LEU A 1 86 ? 0.431 1.513 -14.162 1.00 93.25 86 LEU A N 1
ATOM 666 C CA . LEU A 1 86 ? -0.542 0.433 -14.352 1.00 93.25 86 LEU A CA 1
ATOM 667 C C . LEU A 1 86 ? -1.959 0.942 -14.665 1.00 93.25 86 LEU A C 1
ATOM 669 O O . LEU A 1 86 ? -2.823 0.143 -15.016 1.00 93.25 86 LEU A O 1
ATOM 673 N N . GLY A 1 87 ? -2.201 2.253 -14.572 1.00 88.94 87 GLY A N 1
ATOM 674 C CA . GLY A 1 87 ? -3.479 2.868 -14.929 1.00 88.94 87 GLY A CA 1
ATOM 675 C C . GLY A 1 87 ? -4.561 2.574 -13.893 1.00 88.94 87 GLY A C 1
ATOM 676 O O . GLY A 1 87 ? -4.427 2.967 -12.738 1.00 88.94 87 GLY A O 1
ATOM 677 N N . ASP A 1 88 ? -5.624 1.883 -14.308 1.00 87.44 88 ASP A N 1
ATOM 678 C CA . ASP A 1 88 ? -6.815 1.621 -13.481 1.00 87.44 88 ASP A CA 1
ATOM 679 C C . ASP A 1 88 ? -6.616 0.508 -12.436 1.00 87.44 88 ASP A C 1
ATOM 681 O O . ASP A 1 88 ? -7.512 0.207 -11.646 1.00 87.44 88 ASP A O 1
ATOM 685 N N . VAL A 1 89 ? -5.437 -0.113 -12.408 1.00 94.19 89 VAL A N 1
ATOM 686 C CA . VAL A 1 89 ? -5.095 -1.143 -11.426 1.00 94.19 89 VAL A CA 1
ATOM 687 C C . VAL A 1 89 ? -4.856 -0.520 -10.052 1.00 94.19 89 VAL A C 1
ATOM 689 O O . VAL A 1 89 ? -3.954 0.301 -9.865 1.00 94.19 89 VAL A O 1
ATOM 692 N N . LYS A 1 90 ? -5.579 -1.010 -9.043 1.00 93.69 90 LYS A N 1
ATOM 693 C CA . LYS A 1 90 ? -5.341 -0.676 -7.637 1.00 93.69 90 LYS A CA 1
ATOM 694 C C . LYS A 1 90 ? -3.994 -1.241 -7.185 1.00 93.69 90 LYS A C 1
ATOM 696 O O . LYS A 1 90 ? -3.749 -2.439 -7.304 1.00 93.69 90 LYS A O 1
ATOM 701 N N . VAL A 1 91 ? -3.137 -0.414 -6.593 1.00 95.81 91 VAL A N 1
ATOM 702 C CA . VAL A 1 91 ? -1.875 -0.872 -5.992 1.00 95.81 91 VAL A CA 1
ATOM 703 C C . VAL A 1 91 ? -1.991 -0.812 -4.477 1.00 95.81 91 VAL A C 1
ATOM 705 O O . VAL A 1 91 ? -2.240 0.248 -3.907 1.00 95.81 91 VAL A O 1
ATOM 708 N N . ILE A 1 92 ? -1.791 -1.949 -3.817 1.00 96.06 92 ILE A N 1
ATOM 709 C CA . ILE A 1 92 ? -1.702 -2.033 -2.357 1.00 96.06 92 ILE A CA 1
ATOM 710 C C . ILE A 1 92 ? -0.431 -2.762 -1.945 1.00 96.06 92 ILE A C 1
ATOM 712 O O . ILE A 1 92 ? 0.123 -3.560 -2.700 1.00 96.06 92 ILE A O 1
ATOM 716 N N . ASP A 1 93 ? 0.028 -2.502 -0.731 1.00 97.50 93 ASP A N 1
ATOM 717 C CA . ASP A 1 93 ? 1.117 -3.247 -0.115 1.00 97.50 93 ASP A CA 1
ATOM 718 C C . ASP A 1 93 ? 0.613 -4.194 0.977 1.00 97.50 93 ASP A C 1
ATOM 720 O O . ASP A 1 93 ? -0.577 -4.231 1.311 1.00 97.50 93 ASP A O 1
ATOM 724 N N . ARG A 1 94 ? 1.536 -4.982 1.528 1.00 97.62 94 ARG A N 1
ATOM 725 C CA . ARG A 1 94 ? 1.264 -5.905 2.629 1.00 97.62 94 ARG A CA 1
ATOM 726 C C . ARG A 1 94 ? 0.647 -5.195 3.836 1.00 97.62 94 ARG A C 1
ATOM 728 O O . ARG A 1 94 ? -0.265 -5.747 4.441 1.00 97.62 94 ARG A O 1
ATOM 735 N N . THR A 1 95 ? 1.086 -3.983 4.173 1.00 97.06 95 THR A N 1
ATOM 736 C CA . THR A 1 95 ? 0.543 -3.226 5.311 1.00 97.06 95 THR A CA 1
ATOM 737 C C . THR A 1 95 ? -0.928 -2.883 5.089 1.00 97.06 95 THR A C 1
ATOM 739 O O . THR A 1 95 ? -1.755 -3.183 5.948 1.00 97.06 95 THR A O 1
ATOM 742 N N . ALA A 1 96 ? -1.279 -2.332 3.925 1.00 96.19 96 ALA A N 1
ATOM 743 C CA . ALA A 1 96 ? -2.667 -2.047 3.564 1.00 96.19 96 ALA A CA 1
ATOM 744 C C . ALA A 1 96 ? -3.537 -3.315 3.587 1.00 96.19 96 ALA A C 1
ATOM 746 O O . ALA A 1 96 ? -4.629 -3.305 4.153 1.00 96.19 96 ALA A O 1
ATOM 747 N N . LEU A 1 97 ? -3.027 -4.425 3.046 1.00 97.19 97 LEU A N 1
ATOM 748 C CA . LEU A 1 97 ? -3.740 -5.700 3.047 1.00 97.19 97 LEU A CA 1
ATOM 749 C C . LEU A 1 97 ? -3.998 -6.228 4.470 1.00 97.19 97 LEU A C 1
ATOM 751 O O . LEU A 1 97 ? -5.100 -6.683 4.773 1.00 97.19 97 LEU A O 1
ATOM 755 N N . ILE A 1 98 ? -3.005 -6.146 5.362 1.00 97.19 98 ILE A N 1
ATOM 756 C CA . ILE A 1 98 ? -3.157 -6.530 6.774 1.00 97.19 98 ILE A CA 1
ATOM 757 C C . ILE A 1 98 ? -4.236 -5.676 7.450 1.00 97.19 98 ILE A C 1
ATOM 759 O O . ILE A 1 98 ? -5.085 -6.212 8.167 1.00 97.19 98 ILE A O 1
ATOM 763 N N . LEU A 1 99 ? -4.231 -4.361 7.210 1.00 96.44 99 LEU A N 1
ATOM 764 C CA . LEU A 1 99 ? -5.234 -3.453 7.764 1.00 96.44 99 LEU A CA 1
ATOM 765 C C . LEU A 1 99 ? -6.648 -3.792 7.272 1.00 96.44 99 LEU A C 1
ATOM 767 O O . LEU A 1 99 ? -7.573 -3.787 8.083 1.00 96.44 99 LEU A O 1
ATOM 771 N N . ASP A 1 100 ? -6.819 -4.155 5.998 1.00 94.12 100 ASP A N 1
ATOM 772 C CA . ASP A 1 100 ? -8.109 -4.597 5.446 1.00 94.12 100 ASP A CA 1
ATOM 773 C C . ASP A 1 100 ? -8.597 -5.898 6.109 1.00 94.12 100 ASP A C 1
ATOM 775 O O . ASP A 1 100 ? -9.767 -6.020 6.493 1.00 94.12 100 ASP A O 1
ATOM 779 N N . VAL A 1 101 ? -7.694 -6.860 6.335 1.00 95.25 101 VAL A N 1
ATOM 780 C CA . VAL A 1 101 ? -8.023 -8.092 7.067 1.00 95.25 101 VAL A CA 1
ATOM 781 C C . VAL A 1 101 ? -8.437 -7.775 8.504 1.00 95.25 101 VAL A C 1
ATOM 783 O O . VAL A 1 101 ? -9.452 -8.295 8.972 1.00 95.25 101 VAL A O 1
ATOM 786 N N . PHE A 1 102 ? -7.715 -6.902 9.209 1.00 96.00 102 PHE A N 1
ATOM 787 C CA . PHE A 1 102 ? -8.090 -6.506 10.567 1.00 96.00 102 PHE A CA 1
ATOM 788 C C . PHE A 1 102 ? -9.411 -5.740 10.615 1.00 96.00 102 PHE A C 1
ATOM 790 O O . PHE A 1 102 ? -10.222 -6.016 11.500 1.00 96.00 102 PHE A O 1
ATOM 797 N N . ALA A 1 103 ? -9.685 -4.871 9.643 1.00 93.31 103 ALA A N 1
ATOM 798 C CA . ALA A 1 103 ? -10.957 -4.160 9.545 1.00 93.31 103 ALA A CA 1
ATOM 799 C C . ALA A 1 103 ? -12.130 -5.137 9.420 1.00 93.31 103 ALA A C 1
ATOM 801 O O . ALA A 1 103 ? -13.138 -4.985 10.109 1.00 93.31 103 ALA A O 1
ATOM 802 N N . SER A 1 104 ? -11.968 -6.196 8.620 1.00 91.50 104 SER A N 1
ATOM 803 C CA . SER A 1 104 ? -12.996 -7.233 8.466 1.00 91.50 104 SER A CA 1
ATOM 804 C C . SER A 1 104 ? -13.239 -8.055 9.742 1.00 91.50 104 SER A C 1
ATOM 806 O O . SER A 1 104 ? -14.336 -8.576 9.951 1.00 91.50 104 SER A O 1
ATOM 808 N N . ARG A 1 105 ? -12.226 -8.173 10.611 1.00 93.62 105 ARG A N 1
ATOM 809 C CA . ARG A 1 105 ? -12.264 -8.995 11.831 1.00 93.62 105 ARG A CA 1
ATOM 810 C C . ARG A 1 105 ? -12.610 -8.200 13.091 1.00 93.62 105 ARG A C 1
ATOM 812 O O . ARG A 1 105 ? -13.015 -8.807 14.079 1.00 93.62 105 ARG A O 1
ATOM 819 N N . ALA A 1 106 ? -12.477 -6.875 13.084 1.00 94.94 106 ALA A N 1
ATOM 820 C CA . ALA A 1 106 ? -12.695 -6.025 14.251 1.00 94.94 106 ALA A CA 1
ATOM 821 C C . ALA A 1 106 ? -14.173 -6.003 14.703 1.00 94.94 106 ALA A C 1
ATOM 823 O O . ALA A 1 106 ? -15.011 -5.260 14.184 1.00 94.94 106 ALA A O 1
ATOM 824 N N . GLN A 1 107 ? -14.497 -6.810 15.718 1.00 95.19 107 GLN A N 1
ATOM 825 C CA . GLN A 1 107 ? -15.857 -6.900 16.268 1.00 95.19 107 GLN A CA 1
ATOM 826 C C . GLN A 1 107 ? -16.117 -5.910 17.407 1.00 95.19 107 GLN A C 1
ATOM 828 O O . GLN A 1 107 ? -17.219 -5.375 17.520 1.00 95.19 107 GLN A O 1
ATOM 833 N N . THR A 1 108 ? -15.114 -5.647 18.247 1.00 97.38 108 THR A N 1
ATOM 834 C CA . THR A 1 108 ? -15.261 -4.754 19.401 1.00 97.38 108 THR A CA 1
ATOM 835 C C . THR A 1 108 ? -15.129 -3.293 18.986 1.00 97.38 108 THR A C 1
ATOM 837 O O . THR A 1 108 ? -14.457 -2.962 18.009 1.00 97.38 108 THR A O 1
ATOM 840 N N . LYS A 1 109 ? -15.753 -2.393 19.755 1.00 95.00 109 LYS A N 1
ATOM 841 C CA . LYS A 1 109 ? -15.622 -0.944 19.544 1.00 95.00 109 LYS A CA 1
ATOM 842 C C . LYS A 1 109 ? -14.153 -0.509 19.580 1.00 95.00 109 LYS A C 1
ATOM 844 O O . LYS A 1 109 ? -13.714 0.201 18.686 1.00 95.00 109 LYS A O 1
ATOM 849 N N . GLU A 1 110 ? -13.406 -0.981 20.573 1.00 95.44 110 GLU A N 1
ATOM 850 C CA . GLU A 1 110 ? -11.978 -0.693 20.726 1.00 95.44 110 GLU A CA 1
ATOM 851 C C . GLU A 1 110 ? -11.161 -1.194 19.529 1.00 95.44 110 GLU A C 1
ATOM 853 O O . GLU A 1 110 ? -10.398 -0.432 18.942 1.00 95.44 110 GLU A O 1
ATOM 858 N N . GLY A 1 111 ? -11.385 -2.438 19.090 1.00 95.81 111 GLY A N 1
ATOM 859 C CA . GLY A 1 111 ? -10.691 -2.996 17.930 1.00 95.81 111 GLY A CA 1
ATOM 860 C C . GLY A 1 111 ? -10.963 -2.202 16.653 1.00 95.81 111 GLY A C 1
ATOM 861 O O . GLY A 1 111 ? -10.041 -1.929 15.890 1.00 95.81 111 GLY A O 1
ATOM 862 N N . ARG A 1 112 ? -12.211 -1.764 16.441 1.00 95.75 112 ARG A N 1
ATOM 863 C CA . ARG A 1 112 ? -12.571 -0.919 15.292 1.00 95.75 112 ARG A CA 1
ATOM 864 C C . ARG A 1 112 ? -11.854 0.428 15.331 1.00 95.75 112 ARG A C 1
ATOM 866 O O . ARG A 1 112 ? -11.342 0.850 14.301 1.00 95.75 112 ARG A O 1
ATOM 873 N N . LEU A 1 113 ? -11.771 1.064 16.501 1.00 96.25 113 LEU A N 1
ATOM 874 C CA . LEU A 1 113 ? -11.064 2.339 16.666 1.00 96.25 113 LEU A CA 1
ATOM 875 C C . LEU A 1 113 ? -9.563 2.204 16.384 1.00 96.25 113 LEU A C 1
ATOM 877 O O . LEU A 1 113 ? -9.000 3.060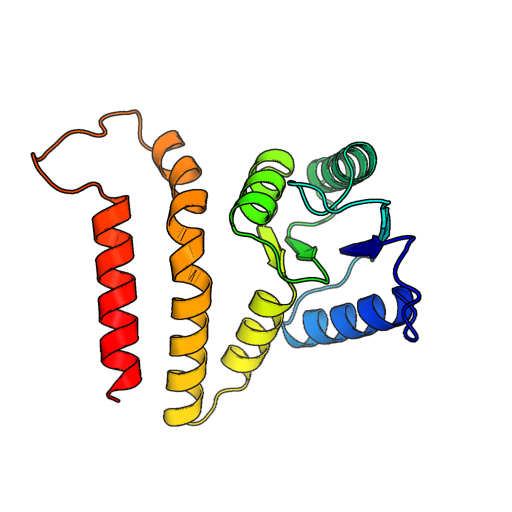 15.709 1.00 96.25 113 LEU A O 1
ATOM 881 N N . GLN A 1 114 ? -8.925 1.127 16.850 1.00 96.25 114 GLN A N 1
ATOM 882 C CA . GLN A 1 114 ? -7.498 0.885 16.608 1.00 96.25 114 GLN A CA 1
ATOM 883 C C . GLN A 1 114 ? -7.194 0.633 15.130 1.00 96.25 114 GLN A C 1
ATOM 885 O O . GLN A 1 114 ? -6.237 1.186 14.589 1.00 96.25 114 GLN A O 1
ATOM 890 N N . VAL A 1 115 ? -8.028 -0.159 14.453 1.00 97.06 115 VAL A N 1
ATOM 891 C CA . VAL A 1 115 ? -7.869 -0.382 13.011 1.00 97.06 115 VAL A CA 1
ATOM 892 C C . VAL A 1 115 ? -8.098 0.909 12.235 1.00 97.06 115 VAL A C 1
ATOM 894 O O . VAL A 1 115 ? -7.305 1.240 11.357 1.00 97.06 115 VAL A O 1
ATOM 897 N N . GLU A 1 116 ? -9.138 1.667 12.583 1.00 95.25 116 GLU A N 1
ATOM 898 C CA . GLU A 1 116 ? -9.415 2.948 11.940 1.00 95.25 116 GLU A CA 1
ATOM 899 C C . GLU A 1 116 ? -8.247 3.926 12.132 1.00 95.25 116 GLU A C 1
ATOM 901 O O . GLU A 1 116 ? -7.828 4.584 11.179 1.00 95.25 116 GLU A O 1
ATOM 906 N N . LEU A 1 117 ? -7.679 3.994 13.338 1.00 96.88 117 LEU A N 1
ATOM 907 C CA . LEU A 1 117 ? -6.509 4.817 13.627 1.00 96.88 117 LEU A CA 1
ATOM 908 C C . LEU A 1 117 ? -5.330 4.428 12.729 1.00 96.88 117 LEU A C 1
ATOM 910 O O . LEU A 1 117 ? -4.764 5.294 12.060 1.00 96.88 117 LEU A O 1
ATOM 914 N N . ALA A 1 118 ? -5.014 3.136 12.660 1.00 96.69 118 ALA A N 1
ATOM 915 C CA . ALA A 1 118 ? -3.919 2.628 11.845 1.00 96.69 118 ALA A CA 1
ATOM 916 C C . ALA A 1 118 ? -4.135 2.895 10.343 1.00 96.69 118 ALA A C 1
ATOM 918 O O . ALA A 1 118 ? -3.198 3.280 9.643 1.00 96.69 118 ALA A O 1
ATOM 919 N N . GLN A 1 119 ? -5.371 2.774 9.847 1.00 94.75 119 GLN A N 1
ATOM 920 C CA . GLN A 1 119 ? -5.717 3.125 8.465 1.00 94.75 119 GLN A CA 1
ATOM 921 C C . GLN A 1 119 ? -5.479 4.611 8.170 1.00 94.75 119 GLN A C 1
ATOM 923 O O . GLN A 1 119 ? -4.909 4.945 7.130 1.00 94.75 119 GLN A O 1
ATOM 928 N N . HIS A 1 120 ? -5.858 5.512 9.081 1.00 94.62 120 HIS A N 1
ATOM 929 C CA . HIS A 1 120 ? -5.622 6.947 8.899 1.00 94.62 120 HIS A CA 1
ATOM 930 C C . HIS A 1 120 ? -4.133 7.302 8.970 1.00 94.62 120 HIS A C 1
ATOM 932 O O . HIS A 1 120 ? -3.661 8.121 8.180 1.00 94.62 120 HIS A O 1
ATOM 938 N N . GLU A 1 121 ? -3.381 6.684 9.883 1.00 95.06 121 GLU A N 1
ATOM 939 C CA . GLU A 1 121 ? -1.930 6.875 9.985 1.00 95.06 121 GLU A CA 1
ATOM 940 C C . GLU A 1 121 ? -1.199 6.369 8.733 1.00 95.06 121 GLU A C 1
ATOM 942 O O . GLU A 1 121 ? -0.298 7.052 8.242 1.00 95.06 121 GLU A O 1
ATOM 947 N N . TYR A 1 122 ? -1.635 5.243 8.158 1.00 93.69 122 TYR A N 1
ATOM 948 C CA . TYR A 1 122 ? -1.113 4.724 6.891 1.00 93.69 122 TYR A CA 1
ATOM 949 C C . TYR A 1 122 ? -1.467 5.622 5.692 1.00 93.69 122 TYR A C 1
ATOM 951 O O . TYR A 1 122 ? -0.634 5.835 4.806 1.00 93.69 122 TYR A O 1
ATOM 959 N N . LEU A 1 123 ? -2.683 6.178 5.662 1.00 90.62 123 LEU A N 1
ATOM 960 C CA . LEU A 1 123 ? -3.169 7.023 4.567 1.00 90.62 123 LEU A CA 1
ATOM 961 C C . LEU A 1 123 ? -2.518 8.413 4.550 1.00 90.62 123 LEU A C 1
ATOM 963 O O . LEU A 1 123 ? -2.192 8.929 3.480 1.00 90.62 123 LEU A O 1
ATOM 967 N N . LEU A 1 124 ? -2.306 9.031 5.715 1.00 91.19 124 LEU A N 1
ATOM 968 C CA . LEU A 1 124 ? -1.825 10.412 5.844 1.00 91.19 124 LEU A CA 1
ATOM 969 C C . LEU A 1 124 ? -0.574 10.752 4.996 1.00 91.19 124 LEU A C 1
ATOM 971 O O . LEU A 1 124 ? -0.589 11.791 4.324 1.00 91.19 124 LEU A O 1
ATOM 975 N N . PRO A 1 125 ? 0.510 9.945 4.976 1.00 89.94 125 PRO A N 1
ATOM 976 C CA . PRO A 1 125 ? 1.676 10.225 4.135 1.00 89.94 125 PRO A CA 1
ATOM 977 C C . PRO A 1 125 ? 1.432 9.989 2.632 1.00 89.94 125 PRO A C 1
ATOM 979 O O . PRO A 1 125 ? 2.268 10.385 1.819 1.00 89.94 125 PRO A O 1
ATOM 982 N N . ARG A 1 126 ? 0.309 9.369 2.247 1.00 89.38 126 ARG A N 1
ATOM 983 C CA . ARG A 1 126 ? -0.015 8.940 0.871 1.00 89.38 126 ARG A CA 1
ATOM 984 C C . ARG A 1 126 ? -1.006 9.858 0.155 1.00 89.38 126 ARG A C 1
ATOM 986 O O . ARG A 1 126 ? -1.022 9.874 -1.074 1.00 89.38 126 ARG A O 1
ATOM 993 N N . LEU A 1 127 ? -1.739 10.697 0.895 1.00 82.06 127 LEU A N 1
ATOM 994 C CA . LEU A 1 127 ? -2.723 11.653 0.356 1.00 82.06 127 LEU A CA 1
ATOM 995 C C . LEU A 1 127 ? -2.166 12.547 -0.764 1.00 82.06 127 LEU A C 1
ATOM 997 O O . LEU A 1 127 ? -2.828 12.776 -1.772 1.00 82.06 127 LEU A O 1
ATOM 1001 N N . ALA A 1 128 ? -0.921 13.015 -0.630 1.00 71.00 128 ALA A N 1
ATOM 1002 C CA . ALA A 1 128 ? -0.300 13.885 -1.629 1.00 71.00 128 ALA A CA 1
ATOM 1003 C C . ALA A 1 128 ? -0.089 13.194 -2.996 1.00 71.00 128 ALA A C 1
ATOM 1005 O O . ALA A 1 128 ? -0.029 13.868 -4.022 1.00 71.00 128 ALA A O 1
ATOM 1006 N N . GLY A 1 129 ? 0.044 11.861 -3.029 1.00 61.88 129 GLY A N 1
ATOM 1007 C CA . GLY A 1 129 ? 0.250 11.099 -4.265 1.00 61.88 129 GLY A CA 1
ATOM 1008 C C . GLY A 1 129 ? -1.043 10.819 -5.035 1.00 61.88 129 GLY A C 1
ATOM 1009 O O . GLY A 1 129 ? -1.058 10.937 -6.262 1.00 61.88 129 GLY A O 1
ATOM 1010 N N . GLN A 1 130 ? -2.125 10.533 -4.308 1.00 61.75 130 GLN A N 1
ATOM 1011 C CA . GLN A 1 130 ? -3.450 10.200 -4.850 1.00 61.75 130 GLN A CA 1
ATOM 1012 C C . GLN A 1 130 ? -4.161 11.411 -5.479 1.00 61.75 130 GLN A C 1
ATOM 1014 O O . GLN A 1 130 ? -4.994 11.267 -6.372 1.00 61.75 130 GLN A O 1
ATOM 1019 N N . TRP A 1 131 ? -3.783 12.627 -5.079 1.00 56.47 131 TRP A N 1
ATOM 1020 C CA . TRP A 1 131 ? -4.443 13.858 -5.516 1.00 56.47 131 TRP A CA 1
ATOM 1021 C C . TRP A 1 131 ? -4.218 14.211 -7.000 1.00 56.47 131 TRP A C 1
ATOM 1023 O O . TRP A 1 131 ? -5.096 14.765 -7.654 1.00 56.47 131 TRP A O 1
ATOM 1033 N N . SER A 1 132 ? -3.090 13.793 -7.588 1.00 52.94 132 SER A N 1
ATOM 1034 C CA . SER A 1 132 ? -2.789 14.052 -9.012 1.00 52.94 132 SER A CA 1
ATOM 1035 C C . SER A 1 132 ? -3.692 13.320 -10.019 1.00 52.94 132 SER A C 1
ATOM 1037 O O . SER A 1 132 ? -3.618 13.570 -11.226 1.00 52.94 132 SER A O 1
ATOM 1039 N N . HIS A 1 133 ? -4.524 12.390 -9.545 1.00 49.06 133 HIS A N 1
ATOM 1040 C CA . HIS A 1 133 ? -5.562 11.746 -10.346 1.00 49.06 133 HIS A CA 1
ATOM 1041 C C . HIS A 1 133 ? -6.881 12.548 -10.311 1.00 49.06 133 HIS A C 1
ATOM 1043 O O . HIS A 1 133 ? -7.571 12.634 -11.324 1.00 49.06 133 HIS A O 1
ATOM 1049 N N . LEU A 1 134 ? -7.177 13.231 -9.195 1.00 49.31 134 LEU A N 1
ATOM 1050 C CA . LEU A 1 134 ? -8.374 14.065 -9.015 1.00 49.31 134 LEU A CA 1
ATOM 1051 C C . LEU A 1 134 ? -8.301 15.384 -9.808 1.00 49.31 134 LEU A C 1
ATOM 1053 O O . LEU A 1 134 ? -9.300 15.793 -10.396 1.00 49.31 134 LEU A O 1
ATOM 1057 N N . GLU A 1 135 ? -7.119 16.003 -9.919 1.00 48.25 135 GLU A N 1
ATOM 1058 C CA . GLU A 1 135 ? -6.918 17.209 -10.750 1.00 48.25 135 GLU A CA 1
ATOM 1059 C C . GLU A 1 135 ? -7.108 16.962 -12.256 1.00 48.25 135 GLU A C 1
ATOM 1061 O O . GLU A 1 135 ? -7.429 17.885 -12.998 1.00 48.25 135 GLU A O 1
ATOM 1066 N N . ARG A 1 136 ? -6.912 15.726 -12.737 1.00 47.28 136 ARG A N 1
ATOM 1067 C CA . ARG A 1 136 ? -7.046 15.400 -14.170 1.00 47.28 136 ARG A CA 1
ATOM 1068 C C . ARG A 1 136 ? -8.499 15.273 -14.629 1.00 47.28 136 ARG A C 1
ATOM 1070 O O . ARG A 1 136 ? -8.772 15.489 -15.805 1.00 47.28 136 ARG A O 1
ATOM 1077 N N . LEU A 1 137 ? -9.411 14.937 -13.718 1.00 46.44 137 LEU A N 1
ATOM 1078 C CA . LEU A 1 137 ? -10.845 14.806 -13.997 1.00 46.44 137 LEU A CA 1
ATOM 1079 C C . LEU A 1 137 ? -11.595 16.141 -13.851 1.00 46.44 137 LEU A C 1
ATOM 1081 O O . LEU A 1 137 ? -12.634 16.334 -14.479 1.00 46.44 137 LEU A O 1
ATOM 1085 N N . GLY A 1 138 ? -11.066 17.075 -13.058 1.00 46.19 138 GLY A N 1
ATOM 1086 C CA . GLY A 1 138 ? -11.605 18.423 -12.901 1.00 46.19 138 GLY A CA 1
ATOM 1087 C C . GLY A 1 138 ? -10.744 19.432 -13.647 1.00 46.19 138 GLY A C 1
ATOM 1088 O O . GLY A 1 138 ? -9.783 19.934 -13.075 1.00 46.19 138 GLY A O 1
ATOM 1089 N N . GLY A 1 139 ? -11.083 19.716 -14.912 1.00 44.22 139 GLY A N 1
ATOM 1090 C CA . GLY A 1 139 ? -10.425 20.728 -15.747 1.00 44.22 139 GLY A CA 1
ATOM 1091 C C . GLY A 1 139 ? -9.982 21.948 -14.935 1.00 44.22 139 GLY A C 1
ATOM 1092 O O . GLY A 1 139 ? -10.770 22.515 -14.180 1.00 44.22 139 GLY A O 1
ATOM 1093 N N . GLY A 1 140 ? -8.692 22.272 -15.053 1.00 55.28 140 GLY A N 1
ATOM 1094 C CA . GLY A 1 140 ? -7.965 23.091 -14.094 1.00 55.28 140 GLY A CA 1
ATOM 1095 C C . GLY A 1 140 ? -8.695 24.350 -13.635 1.00 55.28 140 GLY A C 1
ATOM 1096 O O . GLY A 1 140 ? -9.240 25.082 -14.446 1.00 55.28 140 GLY A O 1
ATOM 1097 N N . ILE A 1 141 ? -8.647 24.589 -12.324 1.00 44.88 141 ILE A N 1
ATOM 1098 C CA . ILE A 1 141 ? -8.587 25.888 -11.636 1.00 44.88 141 ILE A CA 1
ATOM 1099 C C . ILE A 1 141 ? -8.232 25.542 -10.185 1.00 44.88 141 ILE A C 1
ATOM 1101 O O . ILE A 1 141 ? -9.072 25.398 -9.302 1.00 44.88 141 ILE A O 1
ATOM 1105 N N . GLY A 1 142 ? -6.939 25.366 -9.940 1.00 52.47 142 GLY A N 1
ATOM 1106 C CA . GLY A 1 142 ? -6.372 25.302 -8.600 1.00 52.47 142 GLY A CA 1
ATOM 1107 C C . GLY A 1 142 ? -6.107 26.700 -8.055 1.00 52.47 142 GLY A C 1
ATOM 1108 O O . GLY A 1 142 ? -4.977 26.977 -7.697 1.00 52.47 142 GLY A O 1
ATOM 1109 N N . THR A 1 143 ? -7.097 27.598 -8.020 1.00 56.47 143 THR A N 1
ATOM 1110 C CA . THR A 1 143 ? -6.994 28.866 -7.267 1.00 56.47 143 THR A CA 1
ATOM 1111 C C . THR A 1 143 ? -8.379 29.446 -6.978 1.00 56.47 143 THR A C 1
ATOM 1113 O O . THR A 1 143 ? -8.880 30.245 -7.768 1.00 56.47 143 THR A O 1
ATOM 1116 N N . ARG A 1 144 ? -9.002 29.138 -5.835 1.00 50.31 144 ARG A N 1
ATOM 1117 C CA . ARG A 1 144 ? -9.988 30.064 -5.239 1.00 50.31 144 ARG A CA 1
ATOM 1118 C C . ARG A 1 144 ? -9.856 30.096 -3.714 1.00 50.31 144 ARG A C 1
ATOM 1120 O O . ARG A 1 144 ? -10.563 29.394 -3.008 1.00 50.31 144 ARG A O 1
ATOM 1127 N N . GLY A 1 145 ? -8.933 30.946 -3.251 1.00 55.31 145 GLY A N 1
ATOM 1128 C CA . GLY A 1 145 ? -8.760 31.366 -1.854 1.00 55.31 145 GLY A CA 1
ATOM 1129 C C . GLY A 1 145 ? -7.280 31.525 -1.463 1.00 55.31 145 GLY A C 1
ATOM 1130 O O . GLY A 1 145 ? -6.527 30.566 -1.620 1.00 55.31 145 GLY A O 1
ATOM 1131 N N . PRO A 1 146 ? -6.821 32.697 -0.981 1.00 56.47 146 PRO A N 1
ATOM 1132 C CA . PRO A 1 146 ? -5.433 32.882 -0.570 1.00 56.47 146 PRO A CA 1
ATOM 1133 C C . PRO A 1 146 ? -5.196 32.185 0.779 1.00 56.47 146 PRO A C 1
ATOM 1135 O O . PRO A 1 146 ? -5.643 32.675 1.811 1.00 56.47 146 PRO A O 1
ATOM 1138 N N . GLY A 1 147 ? -4.501 31.044 0.781 1.00 65.56 147 GLY A N 1
ATOM 1139 C CA . GLY A 1 147 ? -3.877 30.520 2.003 1.00 65.56 147 GLY A CA 1
ATOM 1140 C C . GLY A 1 147 ? -3.675 29.007 2.077 1.00 65.56 147 GLY A C 1
ATOM 1141 O O . GLY A 1 147 ? -2.595 28.574 2.466 1.00 65.56 147 GLY A O 1
ATOM 1142 N N . GLU A 1 148 ? -4.662 28.192 1.697 1.00 68.38 148 GLU A N 1
ATOM 1143 C CA . GLU A 1 148 ? -4.624 26.739 1.939 1.00 68.38 148 GLU A CA 1
ATOM 1144 C C . GLU A 1 148 ? -4.974 25.940 0.677 1.00 68.38 148 GLU A C 1
ATOM 1146 O O . GLU A 1 148 ? -5.972 26.209 0.009 1.00 68.38 148 GLU A O 1
ATOM 1151 N N . THR A 1 149 ? -4.142 24.953 0.330 1.00 79.62 149 THR A N 1
ATOM 1152 C CA . THR A 1 149 ? -4.425 24.032 -0.779 1.00 79.62 149 THR A CA 1
ATOM 1153 C C . THR A 1 149 ? -5.429 22.967 -0.333 1.00 79.62 149 THR A C 1
ATOM 1155 O O . THR A 1 149 ? -5.510 22.622 0.848 1.00 79.62 149 THR A O 1
ATOM 1158 N N . GLN A 1 150 ? -6.183 22.394 -1.273 1.00 74.31 150 GLN A N 1
ATOM 1159 C CA . GLN A 1 150 ? -7.111 21.300 -0.963 1.00 74.31 150 GLN A CA 1
ATOM 1160 C C . GLN A 1 150 ? -6.382 20.089 -0.352 1.00 74.31 150 GLN A C 1
ATOM 1162 O O . GLN A 1 150 ? -6.876 19.509 0.608 1.00 74.31 150 GLN A O 1
ATOM 1167 N N . ILE A 1 151 ? -5.153 19.796 -0.800 1.00 79.19 151 ILE A N 1
ATOM 1168 C CA . ILE A 1 151 ? -4.286 18.783 -0.172 1.00 79.19 151 ILE A CA 1
ATOM 1169 C C . ILE A 1 151 ? -4.027 19.103 1.306 1.00 79.19 151 ILE A C 1
ATOM 1171 O O . ILE A 1 151 ? -4.072 18.201 2.140 1.00 79.19 151 ILE A O 1
ATOM 1175 N N . GLU A 1 152 ? -3.728 20.357 1.656 1.00 82.56 152 GLU A N 1
ATOM 1176 C CA . GLU A 1 152 ? -3.474 20.713 3.057 1.00 82.56 152 GLU A CA 1
ATOM 1177 C C . GLU A 1 152 ? -4.747 20.600 3.904 1.00 82.56 152 GLU A C 1
ATOM 1179 O O . GLU A 1 152 ? -4.697 20.072 5.017 1.00 82.56 152 GLU A O 1
ATOM 1184 N N . THR A 1 153 ? -5.900 20.955 3.328 1.00 84.31 153 THR A N 1
ATOM 1185 C CA . THR A 1 153 ? -7.209 20.750 3.963 1.00 84.31 153 THR A CA 1
ATOM 1186 C C . THR A 1 153 ? -7.472 19.268 4.240 1.00 84.31 153 THR A C 1
ATOM 1188 O O . THR A 1 153 ? -7.804 18.910 5.372 1.00 84.31 153 THR A O 1
ATOM 1191 N N . ASP A 1 154 ? -7.263 18.390 3.257 1.00 83.75 154 ASP A N 1
ATOM 1192 C CA . ASP A 1 154 ? -7.462 16.943 3.409 1.00 83.75 154 ASP A CA 1
ATOM 1193 C C . ASP A 1 154 ? -6.515 16.357 4.466 1.00 83.75 154 ASP A C 1
ATOM 1195 O O . ASP A 1 154 ? -6.925 15.585 5.340 1.00 83.75 154 ASP A O 1
ATOM 1199 N N . ARG A 1 155 ? -5.244 16.779 4.458 1.00 88.50 155 ARG A N 1
ATOM 1200 C CA . ARG A 1 155 ? -4.265 16.371 5.477 1.00 88.50 155 ARG A CA 1
ATOM 1201 C C . ARG A 1 155 ? -4.676 16.833 6.868 1.00 88.50 155 ARG A C 1
ATOM 1203 O O . ARG A 1 155 ? -4.519 16.066 7.818 1.00 88.50 155 ARG A O 1
ATOM 1210 N N . ARG A 1 156 ? -5.194 18.056 7.012 1.00 89.38 156 ARG A N 1
ATOM 1211 C CA . ARG A 1 156 ? -5.722 18.559 8.286 1.00 89.38 156 ARG A CA 1
ATOM 1212 C C . ARG A 1 156 ? -6.888 17.701 8.774 1.00 89.38 156 ARG A C 1
ATOM 1214 O O . ARG A 1 156 ? -6.842 17.239 9.908 1.00 89.38 156 ARG A O 1
ATOM 1221 N N . LEU A 1 157 ? -7.865 17.399 7.918 1.00 90.00 157 LEU A N 1
ATOM 1222 C CA . LEU A 1 157 ? -9.018 16.565 8.283 1.00 90.00 157 LEU A CA 1
ATOM 1223 C C . LEU A 1 157 ? -8.599 15.168 8.771 1.00 90.00 157 LEU A C 1
ATOM 1225 O O . LEU A 1 157 ? -9.107 14.690 9.791 1.00 90.00 157 LEU A O 1
ATOM 1229 N N . VAL A 1 158 ? -7.638 14.533 8.091 1.00 90.81 158 VAL A N 1
ATOM 1230 C CA . VAL A 1 158 ? -7.094 13.230 8.509 1.00 90.81 158 VAL A CA 1
ATOM 1231 C C . VAL A 1 158 ? -6.334 13.341 9.833 1.00 90.81 158 VAL A C 1
ATOM 1233 O O . VAL A 1 158 ? -6.540 12.510 10.719 1.00 90.81 158 VAL A O 1
ATOM 1236 N N . ARG A 1 159 ? -5.521 14.388 10.034 1.00 93.38 159 ARG A N 1
ATOM 1237 C CA . ARG A 1 159 ? -4.847 14.643 11.323 1.00 93.38 159 ARG A CA 1
ATOM 1238 C C . ARG A 1 159 ? -5.850 14.834 12.460 1.00 93.38 159 ARG A C 1
ATOM 1240 O O . ARG A 1 159 ? -5.685 14.226 13.516 1.00 93.38 159 ARG A O 1
ATOM 1247 N N . ASP A 1 160 ? -6.909 15.604 12.246 1.00 93.50 160 ASP A N 1
ATOM 1248 C CA . ASP A 1 160 ? -7.955 15.829 13.247 1.00 93.50 160 ASP A CA 1
ATOM 1249 C C . ASP A 1 160 ? -8.710 14.538 13.575 1.00 93.50 160 ASP A C 1
ATOM 1251 O O . ASP A 1 160 ? -9.105 14.299 14.721 1.00 93.50 160 ASP A O 1
ATOM 1255 N N . ARG A 1 161 ? -8.912 13.662 12.583 1.00 92.25 161 ARG A N 1
ATOM 1256 C CA . ARG A 1 161 ? -9.491 12.334 12.811 1.00 92.25 161 ARG A CA 1
ATOM 1257 C C . ARG A 1 161 ? -8.569 11.458 13.658 1.00 92.25 161 ARG A C 1
ATOM 1259 O O . ARG A 1 161 ? -9.035 10.945 14.672 1.00 92.25 161 ARG A O 1
ATOM 1266 N N . ILE A 1 162 ? -7.276 11.387 13.334 1.00 94.44 162 ILE A N 1
ATOM 1267 C CA . ILE A 1 162 ? -6.258 10.684 14.140 1.00 94.44 162 ILE A CA 1
ATOM 1268 C C . ILE A 1 162 ? -6.275 11.186 15.590 1.00 94.44 162 ILE A C 1
ATOM 1270 O O . ILE A 1 162 ? -6.320 10.396 16.529 1.00 94.44 162 ILE A O 1
ATOM 1274 N N . GLN A 1 163 ? -6.291 12.505 15.789 1.00 95.44 163 GLN A N 1
ATOM 1275 C CA . GLN A 1 163 ? -6.283 13.117 17.119 1.00 95.44 163 GLN A CA 1
ATOM 1276 C C . GLN A 1 163 ? -7.545 12.830 17.940 1.00 95.44 163 GLN A C 1
ATOM 1278 O O . GLN A 1 163 ? -7.480 12.813 19.170 1.00 95.44 163 GLN A O 1
ATOM 1283 N N . ARG A 1 164 ? -8.696 12.632 17.292 1.00 93.69 164 ARG A N 1
ATOM 1284 C CA . ARG A 1 164 ? -9.933 12.207 17.964 1.00 93.69 164 ARG A CA 1
ATOM 1285 C C . ARG A 1 164 ? -9.895 10.725 18.318 1.00 93.69 164 ARG A C 1
ATOM 1287 O O . ARG A 1 164 ? -10.228 10.371 19.444 1.00 93.69 164 ARG A O 1
ATOM 1294 N N . LEU A 1 165 ? -9.435 9.889 17.390 1.00 91.75 165 LEU A N 1
ATOM 1295 C CA . LEU A 1 165 ? -9.303 8.446 17.591 1.00 91.75 165 LEU A CA 1
ATOM 1296 C C . LEU A 1 165 ? -8.343 8.111 18.739 1.00 91.75 165 LEU A C 1
ATOM 1298 O O . LEU A 1 165 ? -8.670 7.274 19.565 1.00 91.75 165 LEU A O 1
ATOM 1302 N N . LYS A 1 166 ? -7.218 8.829 18.869 1.00 90.94 166 LYS A N 1
ATOM 1303 C CA . LYS A 1 166 ? -6.262 8.651 19.983 1.00 90.94 166 LYS A CA 1
ATOM 1304 C C . LYS A 1 166 ? -6.808 9.015 21.368 1.00 90.94 166 LYS A C 1
ATOM 1306 O O . LYS A 1 166 ? -6.190 8.662 22.366 1.00 90.94 166 LYS A O 1
ATOM 1311 N N . ARG A 1 167 ? -7.905 9.774 21.434 1.00 89.62 167 ARG A N 1
ATOM 1312 C CA . ARG A 1 167 ? -8.539 10.220 22.687 1.00 89.62 167 ARG A CA 1
ATOM 1313 C C . ARG A 1 167 ? -9.790 9.418 23.054 1.00 89.62 167 ARG A C 1
ATOM 1315 O O . ARG A 1 167 ? -10.375 9.701 24.095 1.00 89.62 167 ARG A O 1
ATOM 1322 N N . SER A 1 168 ? -10.226 8.514 22.175 1.00 81.19 168 SER A N 1
ATOM 1323 C CA . SER A 1 168 ? -11.450 7.713 22.319 1.00 81.19 168 SER A CA 1
ATOM 1324 C C . SER A 1 168 ? -11.150 6.354 22.932 1.00 81.19 168 SER A C 1
ATOM 1326 O O . SER A 1 168 ? -12.063 5.835 23.609 1.00 81.19 168 SER A O 1
#